Protein AF-A0A351FFQ3-F1 (afdb_monomer)

Sequence (153 aa):
MTSYYSSSMESVLECMIPSAIRDGMQAKTERTLVLTDKGKSATESELLRAPKQRALLHYMRKGKNKISLRSALKDLQLSESAAQGLVQKGFAEIGEMVVERRAYDDELDDFHGKVRSEITLTKEQKKAAGEMTTDLRSKDFGVRLLLGVTGSG

Structure (mmCIF, N/CA/C/O backbone):
data_AF-A0A351FFQ3-F1
#
_entry.id   AF-A0A351FFQ3-F1
#
loop_
_atom_site.group_PDB
_atom_site.id
_atom_site.type_symbol
_atom_site.label_atom_id
_atom_site.label_alt_id
_atom_site.label_comp_id
_atom_site.label_asym_id
_atom_site.label_entity_id
_atom_site.label_seq_id
_atom_site.pdbx_PDB_ins_code
_atom_site.Cartn_x
_atom_site.Cartn_y
_atom_site.Cartn_z
_atom_site.occupancy
_atom_site.B_iso_or_equiv
_atom_site.auth_seq_id
_atom_site.auth_comp_id
_atom_site.auth_asym_id
_atom_site.auth_atom_id
_atom_site.pdbx_PDB_model_num
ATOM 1 N N . MET A 1 1 ? 3.203 -21.981 -19.563 1.00 82.38 1 MET A N 1
ATOM 2 C CA . MET A 1 1 ? 4.038 -22.304 -18.385 1.00 82.38 1 MET A CA 1
ATOM 3 C C . MET A 1 1 ? 3.986 -23.797 -18.092 1.00 82.38 1 MET A C 1
ATOM 5 O O . MET A 1 1 ? 4.923 -24.466 -18.485 1.00 82.38 1 MET A O 1
ATOM 9 N N . THR A 1 2 ? 2.886 -24.333 -17.557 1.00 93.19 2 THR A N 1
ATOM 10 C CA . THR A 1 2 ? 2.694 -25.758 -17.199 1.00 93.19 2 THR A CA 1
ATOM 11 C C . THR A 1 2 ? 3.074 -26.740 -18.316 1.00 93.19 2 THR A C 1
ATOM 13 O O . THR A 1 2 ? 3.950 -27.573 -18.134 1.00 93.19 2 THR A O 1
ATOM 16 N N . SER A 1 3 ? 2.494 -26.586 -19.515 1.00 93.19 3 SER A N 1
ATOM 17 C CA . SER A 1 3 ? 2.792 -27.469 -20.658 1.00 93.19 3 SER A CA 1
ATOM 18 C C . SER A 1 3 ? 4.211 -27.290 -21.212 1.00 93.19 3 SER A C 1
ATOM 20 O O . SER A 1 3 ? 4.867 -28.275 -21.524 1.00 93.19 3 SER A O 1
ATOM 22 N N . TYR A 1 4 ? 4.704 -26.050 -21.302 1.00 95.12 4 TYR A N 1
ATOM 23 C CA . TYR A 1 4 ? 6.037 -25.768 -21.849 1.00 95.12 4 TYR A CA 1
ATOM 24 C C . TYR A 1 4 ? 7.159 -26.280 -20.934 1.00 95.12 4 TYR A C 1
ATOM 26 O O . TYR A 1 4 ? 8.131 -26.855 -21.409 1.00 95.12 4 TYR A O 1
ATOM 34 N N . TYR A 1 5 ? 7.009 -26.102 -19.619 1.00 94.25 5 TYR A N 1
ATOM 35 C CA . TYR A 1 5 ? 7.996 -26.512 -18.618 1.00 94.25 5 TYR A CA 1
ATOM 36 C C . TYR A 1 5 ? 7.717 -27.894 -18.008 1.00 94.25 5 TYR A C 1
ATOM 38 O O . TYR A 1 5 ? 8.440 -28.303 -17.107 1.00 94.25 5 TYR A O 1
ATOM 46 N N . SER A 1 6 ? 6.690 -28.617 -18.480 1.00 94.62 6 SER A N 1
ATOM 47 C CA . SER A 1 6 ? 6.264 -29.921 -17.935 1.00 94.62 6 SER A CA 1
ATOM 48 C C . SER A 1 6 ? 6.109 -29.934 -16.405 1.00 94.62 6 SER A C 1
ATOM 50 O O . SER A 1 6 ? 6.404 -30.928 -15.745 1.00 94.62 6 SER A O 1
ATOM 52 N N . SER A 1 7 ? 5.670 -28.815 -15.830 1.00 94.50 7 SER A N 1
ATOM 53 C CA . SER A 1 7 ? 5.417 -28.663 -14.397 1.00 94.50 7 SER A CA 1
ATOM 54 C C . SER A 1 7 ? 3.939 -28.875 -14.082 1.00 94.50 7 SER A C 1
ATOM 56 O O . SER A 1 7 ? 3.098 -28.797 -14.977 1.00 94.50 7 SER A O 1
ATOM 58 N N . SER A 1 8 ? 3.598 -29.132 -12.817 1.00 96.19 8 SER A N 1
ATOM 59 C CA . SER A 1 8 ? 2.195 -29.190 -12.399 1.00 96.19 8 SER A CA 1
ATOM 60 C C . SER A 1 8 ? 1.590 -27.785 -12.282 1.00 96.19 8 SER A C 1
ATOM 62 O O . SER A 1 8 ? 2.305 -26.782 -12.174 1.00 96.19 8 SER A O 1
ATOM 64 N N . MET A 1 9 ? 0.259 -27.690 -12.330 1.00 94.25 9 MET A N 1
ATOM 65 C CA . MET A 1 9 ? -0.432 -26.406 -12.183 1.00 94.25 9 MET A CA 1
ATOM 66 C C . MET A 1 9 ? -0.220 -25.825 -10.778 1.00 94.25 9 MET A C 1
ATOM 68 O O . MET A 1 9 ? -0.023 -24.622 -10.634 1.00 94.25 9 MET A O 1
ATOM 72 N N . GLU A 1 10 ? -0.198 -26.686 -9.762 1.00 92.69 10 GLU A N 1
ATOM 73 C CA . GLU A 1 10 ? -0.010 -26.336 -8.355 1.00 92.69 10 GLU A CA 1
ATOM 74 C C . GLU A 1 10 ? 1.327 -25.624 -8.150 1.00 92.69 10 GLU A C 1
ATOM 76 O O . GLU A 1 10 ? 1.349 -24.512 -7.630 1.00 92.69 10 GLU A O 1
ATOM 81 N N . SER A 1 11 ? 2.428 -26.193 -8.654 1.00 92.38 11 SER A N 1
ATOM 82 C CA . SER A 1 11 ? 3.752 -25.576 -8.521 1.00 92.38 11 SER A CA 1
ATOM 83 C C . SER A 1 11 ? 3.847 -24.235 -9.249 1.00 92.38 11 SER A C 1
ATOM 85 O O . SER A 1 11 ? 4.461 -23.299 -8.742 1.00 92.38 11 SER A O 1
ATOM 87 N N . VAL A 1 12 ? 3.220 -24.104 -10.426 1.00 93.62 12 VAL A N 1
ATOM 88 C CA . VAL A 1 12 ? 3.193 -22.823 -11.150 1.00 93.62 12 VAL A CA 1
ATOM 89 C C . VAL A 1 12 ? 2.448 -21.761 -10.336 1.00 93.62 12 VAL A C 1
ATOM 91 O O . VAL A 1 12 ? 2.946 -20.646 -10.195 1.00 93.62 12 VAL A O 1
ATOM 94 N N . LEU A 1 13 ? 1.289 -22.098 -9.768 1.00 91.31 13 LEU A N 1
ATOM 95 C CA . LEU A 1 13 ? 0.492 -21.161 -8.974 1.00 91.31 13 LEU A CA 1
ATOM 96 C C . LEU A 1 13 ? 1.158 -20.812 -7.637 1.00 91.31 13 LEU A C 1
ATOM 98 O O . LEU A 1 13 ? 1.171 -19.642 -7.256 1.00 91.31 13 LEU A O 1
ATOM 102 N N . GLU A 1 14 ? 1.764 -21.783 -6.953 1.00 91.31 14 GLU A N 1
ATOM 103 C CA . GLU A 1 14 ? 2.502 -21.543 -5.709 1.00 91.31 14 GLU A CA 1
ATOM 104 C C . GLU A 1 14 ? 3.679 -20.586 -5.908 1.00 91.31 14 GLU A C 1
ATOM 106 O O . GLU A 1 14 ? 3.908 -19.717 -5.067 1.00 91.31 14 GLU A O 1
ATOM 111 N N . CYS A 1 15 ? 4.396 -20.687 -7.030 1.00 89.44 15 CYS A N 1
ATOM 112 C CA . CYS A 1 15 ? 5.484 -19.764 -7.350 1.00 89.44 15 CYS A CA 1
ATOM 113 C C . CYS A 1 15 ? 4.997 -18.350 -7.705 1.00 89.44 15 CYS A C 1
ATOM 115 O O . CYS A 1 15 ? 5.741 -17.390 -7.512 1.00 89.44 15 CYS A O 1
ATOM 117 N N . MET A 1 16 ? 3.779 -18.205 -8.236 1.00 91.88 16 MET A N 1
ATOM 118 C CA . MET A 1 16 ? 3.242 -16.910 -8.678 1.00 91.88 16 MET A CA 1
ATOM 119 C C . MET A 1 16 ? 2.501 -16.143 -7.577 1.00 91.88 16 MET A C 1
ATOM 121 O O . MET A 1 16 ? 2.439 -14.915 -7.627 1.00 91.88 16 MET A O 1
ATOM 125 N N . ILE A 1 17 ? 1.921 -16.838 -6.597 1.00 87.38 17 ILE A N 1
ATOM 126 C CA . ILE A 1 17 ? 1.095 -16.226 -5.549 1.00 87.38 17 ILE A CA 1
ATOM 127 C C . ILE A 1 17 ? 1.923 -16.110 -4.262 1.00 87.38 17 ILE A C 1
ATOM 129 O O . ILE A 1 17 ? 2.363 -17.142 -3.764 1.00 87.38 17 ILE A O 1
ATOM 133 N N . PRO A 1 18 ? 2.116 -14.913 -3.672 1.00 87.44 18 PRO A N 1
ATOM 134 C CA . PRO A 1 18 ? 2.833 -14.748 -2.404 1.00 87.44 18 PRO A CA 1
ATOM 135 C C . PRO A 1 18 ? 2.286 -15.637 -1.281 1.00 87.44 18 PRO A C 1
ATOM 137 O O . PRO A 1 18 ? 1.069 -15.773 -1.142 1.00 87.44 18 PRO A O 1
ATOM 140 N N . SER A 1 19 ? 3.169 -16.178 -0.433 1.00 86.75 19 SER A N 1
ATOM 141 C CA . SER A 1 19 ? 2.803 -17.122 0.640 1.00 86.75 19 SER A CA 1
ATOM 142 C C . SER A 1 19 ? 1.686 -16.607 1.539 1.00 86.75 19 SER A C 1
ATOM 144 O O . SER A 1 19 ? 0.709 -17.311 1.746 1.00 86.75 19 SER A O 1
ATOM 146 N N . ALA A 1 20 ? 1.753 -15.343 1.959 1.00 82.94 20 ALA A N 1
ATOM 147 C CA . ALA A 1 20 ? 0.729 -14.752 2.813 1.00 82.94 20 ALA A CA 1
ATOM 148 C C . ALA A 1 20 ? -0.681 -14.813 2.191 1.00 82.94 20 ALA A C 1
ATOM 150 O O . ALA A 1 20 ? -1.657 -15.043 2.897 1.00 82.94 20 ALA A O 1
ATOM 151 N N . ILE A 1 21 ? -0.810 -14.647 0.870 1.00 84.38 21 ILE A N 1
ATOM 152 C CA . ILE A 1 21 ? -2.107 -14.769 0.187 1.00 84.38 21 ILE A CA 1
ATOM 153 C C . ILE A 1 21 ? -2.541 -16.239 0.124 1.00 84.38 21 ILE A C 1
ATOM 155 O O . ILE A 1 21 ? -3.717 -16.529 0.337 1.00 84.38 21 ILE A O 1
ATOM 159 N N . ARG A 1 22 ? -1.601 -17.167 -0.112 1.00 85.62 22 ARG A N 1
ATOM 160 C CA . ARG A 1 22 ? -1.879 -18.616 -0.114 1.00 85.62 22 ARG A CA 1
ATOM 161 C C . ARG A 1 22 ? -2.357 -19.115 1.249 1.00 85.62 22 ARG A C 1
ATOM 163 O O . ARG A 1 22 ? -3.271 -19.927 1.303 1.00 85.62 22 ARG A O 1
ATOM 170 N N . ASP A 1 23 ? -1.814 -18.556 2.325 1.00 87.19 23 ASP A N 1
ATOM 171 C CA . ASP A 1 23 ? -2.180 -18.878 3.709 1.00 87.19 23 ASP A CA 1
ATOM 172 C C . ASP A 1 23 ? -3.525 -18.249 4.135 1.00 87.19 23 ASP A C 1
ATOM 174 O O . ASP A 1 23 ? -3.918 -18.320 5.300 1.00 87.19 23 ASP A O 1
ATOM 178 N N . GLY A 1 24 ? -4.250 -17.611 3.208 1.00 82.38 24 GLY A N 1
ATOM 179 C CA . GLY A 1 24 ? -5.569 -17.037 3.465 1.00 82.38 24 GLY A CA 1
ATOM 180 C C . GLY A 1 24 ? -5.533 -15.704 4.211 1.00 82.38 24 GLY A C 1
ATOM 181 O O . GLY A 1 24 ? -6.511 -15.353 4.882 1.00 82.38 24 GLY A O 1
ATOM 182 N N . MET A 1 25 ? -4.430 -14.946 4.111 1.00 81.81 25 MET A N 1
ATOM 183 C CA . MET A 1 25 ? -4.318 -13.631 4.742 1.00 81.81 25 MET A CA 1
ATOM 184 C C . MET A 1 25 ? -5.459 -12.720 4.287 1.00 81.81 25 MET A C 1
ATOM 186 O O . MET A 1 25 ? -5.557 -12.320 3.127 1.00 81.81 25 MET A O 1
ATOM 190 N N . GLN A 1 26 ? -6.294 -12.339 5.246 1.00 78.56 26 GLN A N 1
ATOM 191 C CA . GLN A 1 26 ? -7.415 -11.442 5.014 1.00 78.56 26 GLN A CA 1
ATOM 192 C C . GLN A 1 26 ? -6.942 -10.008 4.760 1.00 78.56 26 GLN A C 1
ATOM 194 O O . GLN A 1 26 ? -5.786 -9.622 5.014 1.00 78.56 26 GLN A O 1
ATOM 199 N N . ALA A 1 27 ? -7.858 -9.188 4.248 1.00 77.00 27 ALA A N 1
ATOM 200 C CA . ALA A 1 27 ? -7.649 -7.751 4.178 1.00 77.00 27 ALA A CA 1
ATOM 201 C C . ALA A 1 27 ? -7.250 -7.221 5.566 1.00 77.00 27 ALA A C 1
ATOM 203 O O . ALA A 1 27 ? -7.757 -7.680 6.590 1.00 77.00 27 ALA A O 1
ATOM 204 N N . LYS A 1 28 ? -6.302 -6.282 5.612 1.00 79.50 28 LYS A N 1
ATOM 205 C CA . LYS A 1 28 ? -5.899 -5.677 6.882 1.00 79.50 28 LYS A CA 1
ATOM 206 C C . LYS A 1 28 ? -7.096 -4.894 7.412 1.00 79.50 28 LYS A C 1
ATOM 208 O O . LYS A 1 28 ? -7.548 -3.962 6.756 1.00 79.50 28 LYS A O 1
ATOM 213 N N . THR A 1 29 ? -7.610 -5.269 8.573 1.00 83.62 29 THR A N 1
ATOM 214 C CA . THR A 1 29 ? -8.662 -4.516 9.254 1.00 83.62 29 THR A CA 1
ATOM 215 C C . THR A 1 29 ? -8.069 -3.713 10.400 1.00 83.62 29 THR A C 1
ATOM 217 O O . THR A 1 29 ? -7.054 -4.079 10.998 1.00 83.62 29 THR A O 1
ATOM 220 N N . GLU A 1 30 ? -8.687 -2.577 10.694 1.00 86.25 30 GLU A N 1
ATOM 221 C CA . GLU A 1 30 ? -8.373 -1.777 11.869 1.00 86.25 30 GLU A CA 1
ATOM 222 C C . GLU A 1 30 ? -9.650 -1.490 12.659 1.00 86.25 30 GLU A C 1
ATOM 224 O O . GLU A 1 30 ? -10.716 -1.226 12.089 1.00 86.25 30 GLU A O 1
ATOM 229 N N . ARG A 1 31 ? -9.536 -1.542 13.992 1.00 90.62 31 ARG A N 1
ATOM 230 C CA . ARG A 1 31 ? -10.628 -1.184 14.899 1.00 90.62 31 ARG A CA 1
ATOM 231 C C . ARG A 1 31 ? -10.868 0.318 14.833 1.00 90.62 31 ARG A C 1
ATOM 233 O O . ARG A 1 31 ? -9.963 1.131 15.024 1.00 90.62 31 ARG A O 1
ATOM 240 N N . THR A 1 32 ? -12.119 0.679 14.607 1.00 90.81 32 THR A N 1
ATOM 241 C CA . THR A 1 32 ? -12.585 2.060 14.525 1.00 90.81 32 THR A CA 1
ATOM 242 C C . THR A 1 32 ? -13.585 2.343 15.627 1.00 90.81 32 THR A C 1
ATOM 244 O O . THR A 1 32 ? -14.280 1.447 16.102 1.00 90.81 32 THR A O 1
ATOM 247 N N . LEU A 1 33 ? -13.647 3.603 16.034 1.00 90.19 33 LEU A N 1
ATOM 248 C CA . LEU A 1 33 ? -14.661 4.104 16.943 1.00 90.19 33 LEU A CA 1
ATOM 249 C C . LEU A 1 33 ? -15.641 4.948 16.124 1.00 90.19 33 LEU A C 1
ATOM 251 O O . LEU A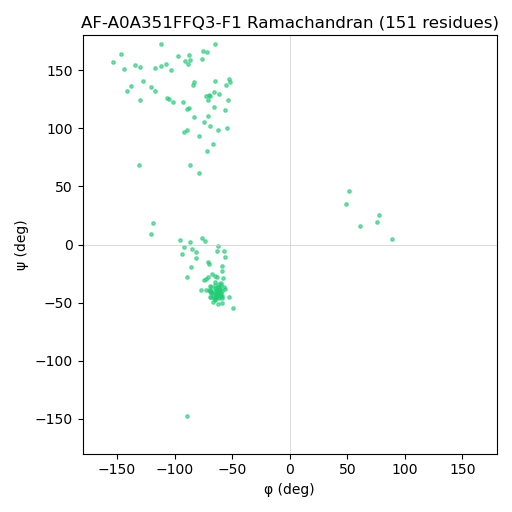 1 33 ? -15.220 5.851 15.394 1.00 90.19 33 LEU A O 1
ATOM 255 N N . VAL A 1 34 ? -16.931 4.635 16.221 1.00 90.75 34 VAL A N 1
ATOM 256 C CA . VAL A 1 34 ? -18.017 5.310 15.497 1.00 90.75 34 VAL A CA 1
ATOM 257 C C . VAL A 1 34 ? -18.942 5.979 16.508 1.00 90.75 34 VAL A C 1
ATOM 259 O O . VAL A 1 34 ? -19.317 5.361 17.500 1.00 90.75 34 VAL A O 1
ATOM 262 N N . LEU A 1 35 ? -19.293 7.249 16.293 1.00 90.38 35 LEU A N 1
ATOM 263 C CA . LEU A 1 35 ? -20.259 7.948 17.144 1.00 90.38 35 LEU A CA 1
ATOM 264 C C . LEU A 1 35 ? -21.679 7.448 16.879 1.00 90.38 35 LEU A C 1
ATOM 266 O O . LEU A 1 35 ? -22.167 7.519 15.749 1.00 90.38 35 LEU A O 1
ATOM 270 N N . THR A 1 36 ? -22.369 7.055 17.947 1.00 89.50 36 THR A N 1
ATOM 271 C CA . THR A 1 36 ? -23.813 6.801 17.916 1.00 89.50 36 THR A CA 1
ATOM 272 C C . THR A 1 36 ? -24.577 8.126 17.879 1.00 89.50 36 THR A C 1
ATOM 274 O O . THR A 1 36 ? -24.024 9.188 18.182 1.00 89.50 36 THR A O 1
ATOM 277 N N . ASP A 1 37 ? -25.873 8.100 17.567 1.00 85.38 37 ASP A N 1
ATOM 278 C CA . ASP A 1 37 ? -26.689 9.323 17.575 1.00 85.38 37 ASP A CA 1
ATOM 279 C C . ASP A 1 37 ? -26.752 9.970 18.964 1.00 85.38 37 ASP A C 1
ATOM 281 O O . ASP A 1 37 ? -26.614 11.188 19.087 1.00 85.38 37 ASP A O 1
ATOM 285 N N . LYS A 1 38 ? -26.794 9.149 20.022 1.00 85.06 38 LYS A N 1
ATOM 286 C CA . LYS A 1 38 ? -26.647 9.608 21.409 1.00 85.06 38 LYS A CA 1
ATOM 287 C C . LYS A 1 38 ? -25.297 10.295 21.631 1.00 85.06 38 LYS A C 1
ATOM 289 O O . LYS A 1 38 ? -25.227 11.338 22.270 1.00 85.06 38 LYS A O 1
ATOM 294 N N . GLY A 1 39 ? -24.217 9.747 21.078 1.00 83.38 39 GLY A N 1
ATOM 295 C CA . GLY A 1 39 ? -22.885 10.348 21.120 1.00 83.38 39 GLY A CA 1
ATOM 296 C C . GLY A 1 39 ? -22.759 11.666 20.364 1.00 83.38 39 GLY A C 1
ATOM 297 O O . GLY A 1 39 ? -21.934 12.498 20.740 1.00 83.38 39 GLY A O 1
ATOM 298 N N . LYS A 1 40 ? -23.578 11.905 19.336 1.00 83.81 40 LYS A N 1
ATOM 299 C CA . LYS A 1 40 ? -23.622 13.187 18.611 1.00 83.81 40 LYS A CA 1
ATOM 300 C C . LYS A 1 40 ? -24.369 14.261 19.401 1.00 83.81 40 LYS A C 1
ATOM 302 O O . LYS A 1 40 ? -23.915 15.399 19.432 1.00 83.81 40 LYS A O 1
ATOM 307 N N . SER A 1 41 ? -25.461 13.894 20.073 1.00 81.38 41 SER A N 1
ATOM 308 C CA . SER A 1 41 ? -26.312 14.824 20.828 1.00 81.38 41 SER A CA 1
ATOM 309 C C . SER A 1 41 ? -25.963 14.958 22.315 1.00 81.38 41 SER A C 1
ATOM 311 O O . SER A 1 41 ? -26.527 15.817 22.983 1.00 81.38 41 SER A O 1
ATOM 313 N N . ALA A 1 42 ? -25.061 14.130 22.854 1.00 79.25 42 ALA A N 1
ATOM 314 C CA . ALA A 1 42 ? -24.690 14.160 24.272 1.00 79.25 42 ALA A CA 1
ATOM 315 C C . ALA A 1 42 ? -24.200 15.544 24.734 1.00 79.25 42 ALA A C 1
ATOM 317 O O . ALA A 1 42 ? -23.391 16.205 24.070 1.00 79.25 42 ALA A O 1
ATOM 318 N N . THR A 1 43 ? -24.645 15.970 25.907 1.00 76.31 43 THR A N 1
ATOM 319 C CA . THR A 1 43 ? -24.190 17.223 26.512 1.00 76.31 43 THR A CA 1
ATOM 320 C C . THR A 1 43 ? -22.868 16.977 27.235 1.00 76.31 43 THR A C 1
ATOM 322 O O . THR A 1 43 ? -22.697 15.959 27.904 1.00 76.31 43 THR A O 1
ATOM 325 N N . GLU A 1 44 ? -21.913 17.911 27.153 1.00 70.25 44 GLU A N 1
ATOM 326 C CA . GLU A 1 44 ? -20.598 17.756 27.805 1.00 70.25 44 GLU A CA 1
ATOM 327 C C . GLU A 1 44 ? -20.682 17.561 29.334 1.00 70.25 44 GLU A C 1
ATOM 329 O O . GLU A 1 44 ? -19.743 17.047 29.950 1.00 70.25 44 GLU A O 1
ATOM 334 N N . SER A 1 45 ? -21.819 17.913 29.945 1.00 73.56 45 SER A N 1
ATOM 335 C CA . SER A 1 45 ? -22.131 17.685 31.358 1.00 73.56 45 SER A CA 1
ATOM 336 C C . SER A 1 45 ? -22.208 16.200 31.741 1.00 73.56 45 SER A C 1
ATOM 338 O O . SER A 1 45 ? -21.861 15.851 32.868 1.00 73.56 45 SER A O 1
ATOM 340 N N . GLU A 1 46 ? -22.564 15.302 30.817 1.00 76.44 46 GLU A N 1
ATOM 341 C CA . GLU A 1 46 ? -22.660 13.853 31.075 1.00 76.44 46 GLU A CA 1
ATOM 342 C C . GLU A 1 46 ? -21.282 13.193 31.290 1.00 76.44 46 GLU A C 1
ATOM 344 O O . GLU A 1 46 ? -21.168 12.091 31.835 1.00 76.44 46 GLU A O 1
ATOM 349 N N . LEU A 1 47 ? -20.207 13.883 30.892 1.00 83.00 47 LEU A N 1
ATOM 350 C CA . LEU A 1 47 ? -18.819 13.429 31.009 1.00 83.00 47 LEU A CA 1
ATOM 351 C C . LEU A 1 47 ? -17.967 14.345 31.898 1.00 83.00 47 LEU A C 1
ATOM 353 O O . LEU A 1 47 ? -16.739 14.256 31.869 1.00 83.00 47 LEU A O 1
ATOM 357 N N . LEU A 1 48 ? -18.591 15.177 32.741 1.00 80.31 48 LEU A N 1
ATOM 358 C CA . LEU A 1 48 ? -17.888 16.140 33.599 1.00 80.31 48 LEU A CA 1
ATOM 359 C C . LEU A 1 48 ? -16.842 15.472 34.513 1.00 80.31 48 LEU A C 1
ATOM 361 O O . LEU A 1 48 ? -15.749 15.995 34.706 1.00 80.31 48 LEU A O 1
ATOM 365 N N . ARG A 1 49 ? -17.157 14.275 35.032 1.00 85.12 49 ARG A N 1
ATOM 366 C CA . ARG A 1 49 ? -16.269 13.468 35.894 1.00 85.12 49 ARG A CA 1
ATOM 367 C C . ARG A 1 49 ? -15.314 12.549 35.118 1.00 85.12 49 ARG A C 1
ATOM 369 O O . ARG A 1 49 ? -14.570 11.789 35.726 1.00 85.12 49 ARG A O 1
ATOM 376 N N . ALA A 1 50 ? -15.339 12.587 33.786 1.00 86.19 50 ALA A N 1
ATOM 377 C CA . ALA A 1 50 ? -14.556 11.715 32.915 1.00 86.19 50 ALA A CA 1
ATOM 378 C C . ALA A 1 50 ? -13.817 12.532 31.834 1.00 86.19 50 ALA A C 1
ATOM 380 O O . ALA A 1 50 ? -14.122 12.414 30.644 1.00 86.19 50 ALA A O 1
ATOM 381 N N . PRO A 1 51 ? -12.813 13.347 32.216 1.00 87.06 51 PRO A N 1
ATOM 382 C CA . PRO A 1 51 ? -12.172 14.313 31.319 1.00 87.06 51 PRO A CA 1
ATOM 383 C C . PRO A 1 51 ? -11.515 13.663 30.093 1.00 87.06 51 PRO A C 1
ATOM 385 O O . PRO A 1 51 ? -11.585 14.216 29.000 1.00 87.06 51 PRO A O 1
ATOM 388 N N . LYS A 1 52 ? -10.949 12.457 30.246 1.00 89.81 52 LYS A N 1
ATOM 389 C CA . LYS A 1 52 ? -10.355 11.676 29.146 1.00 89.81 52 LYS A CA 1
ATOM 390 C C . LYS A 1 52 ? -11.402 11.188 28.133 1.00 89.81 52 LYS A C 1
ATOM 392 O O . LYS A 1 52 ? -11.175 11.259 26.932 1.00 89.81 52 LYS A O 1
ATOM 397 N N . GLN A 1 53 ? -12.566 10.742 28.613 1.00 90.50 53 GLN A N 1
ATOM 398 C CA . GLN A 1 53 ? -13.689 10.339 27.754 1.00 90.50 53 GLN A CA 1
ATOM 399 C C . GLN A 1 53 ? -14.275 11.555 27.030 1.00 90.50 53 GLN A C 1
ATOM 401 O O . GLN A 1 53 ? -14.573 11.481 25.842 1.00 90.50 53 GLN A O 1
ATOM 406 N N . ARG A 1 54 ? -14.378 12.695 27.727 1.00 89.94 54 ARG A N 1
ATOM 407 C CA . ARG A 1 54 ? -14.827 13.964 27.146 1.00 89.94 54 ARG A CA 1
ATOM 408 C C . ARG A 1 54 ? -13.898 14.442 26.031 1.00 89.94 54 ARG A C 1
ATOM 410 O O . ARG A 1 54 ? -14.385 14.810 24.970 1.00 89.94 54 ARG A O 1
ATOM 417 N N . ALA A 1 55 ? -12.583 14.403 26.250 1.00 89.44 55 ALA A N 1
ATOM 418 C CA . ALA A 1 55 ? -11.597 14.787 25.241 1.00 89.44 55 ALA A CA 1
ATOM 419 C C . ALA A 1 55 ? -11.707 13.919 23.977 1.00 89.44 55 ALA A C 1
ATOM 421 O O . ALA A 1 55 ? -11.740 14.452 22.871 1.00 89.44 55 ALA A O 1
ATOM 422 N N . LEU A 1 56 ? -11.846 12.599 24.142 1.00 89.62 56 LEU A N 1
ATOM 423 C CA . LEU A 1 56 ? -12.036 11.674 23.024 1.00 89.62 56 LEU A CA 1
ATOM 424 C C . LEU A 1 56 ? -13.357 11.930 22.277 1.00 89.62 56 LEU A C 1
ATOM 426 O O . LEU A 1 56 ? -13.352 12.006 21.052 1.00 89.62 56 LEU A O 1
ATOM 430 N N . LEU A 1 57 ? -14.469 12.138 22.993 1.00 89.06 57 LEU A N 1
ATOM 431 C CA . LEU A 1 57 ? -15.764 12.461 22.380 1.00 89.06 57 LEU A CA 1
ATOM 432 C C . LEU A 1 57 ? -15.709 13.787 21.603 1.00 89.06 57 LEU A C 1
ATOM 434 O O . LEU A 1 57 ? -16.217 13.878 20.487 1.00 89.06 57 LEU A O 1
ATOM 438 N N . HIS A 1 58 ? -15.063 14.807 22.170 1.00 89.25 58 HIS A N 1
ATOM 439 C CA . HIS A 1 58 ? -14.881 16.101 21.517 1.00 89.25 58 HIS A CA 1
ATOM 440 C C . HIS A 1 58 ? -14.019 15.980 20.252 1.00 89.25 58 HIS A C 1
ATOM 442 O O . HIS A 1 58 ? -14.380 16.515 19.205 1.00 89.25 58 HIS A O 1
ATOM 448 N N . TYR A 1 59 ? -12.921 15.220 20.315 1.00 88.69 59 TYR A N 1
ATOM 449 C CA . TYR A 1 59 ? -12.067 14.937 19.160 1.00 88.69 59 TYR A CA 1
ATOM 450 C C . TYR A 1 59 ? -12.847 14.237 18.035 1.00 88.69 59 TYR A C 1
ATOM 452 O O . TYR A 1 59 ? -12.769 14.657 16.881 1.00 88.69 59 TYR A O 1
ATOM 460 N N . MET A 1 60 ? -13.673 13.238 18.368 1.00 88.25 60 MET A N 1
ATOM 461 C CA . MET A 1 60 ? -14.535 12.553 17.396 1.00 88.25 60 MET A CA 1
ATOM 462 C C . MET A 1 60 ? -15.560 13.486 16.740 1.00 88.25 60 MET A C 1
ATOM 464 O O . MET A 1 60 ? -15.780 13.391 15.537 1.00 88.25 60 MET A O 1
ATOM 468 N N . ARG A 1 61 ? -16.175 14.390 17.515 1.00 87.75 61 ARG A N 1
ATOM 469 C CA . ARG A 1 61 ? -17.168 15.356 17.010 1.00 87.75 61 ARG A CA 1
ATOM 470 C C . ARG A 1 61 ? -16.562 16.425 16.109 1.00 87.75 61 ARG A C 1
ATOM 472 O O . ARG A 1 61 ? -17.215 16.868 15.172 1.00 87.75 61 ARG A O 1
ATOM 479 N N . LYS A 1 62 ? -15.340 16.866 16.417 1.00 85.88 62 LYS A N 1
ATOM 480 C CA . LYS A 1 62 ? -14.609 17.850 15.608 1.00 85.88 62 LYS A CA 1
ATOM 481 C C . LYS A 1 62 ? -14.059 17.230 14.320 1.00 85.88 62 LYS A C 1
ATOM 483 O O . LYS A 1 62 ? -13.888 17.930 13.325 1.00 85.88 62 LYS A O 1
ATOM 488 N N . GLY A 1 63 ? -13.741 15.938 14.363 1.00 79.06 63 GLY A N 1
ATOM 489 C CA . GLY A 1 63 ? -13.249 15.166 13.232 1.00 79.06 63 GLY A CA 1
ATOM 490 C C . GLY A 1 63 ? -14.364 14.520 12.407 1.00 79.06 63 GLY A C 1
ATOM 491 O O . GLY A 1 63 ? -15.467 15.039 12.257 1.00 79.06 63 GLY A O 1
ATOM 492 N N . LYS A 1 64 ? -14.053 13.352 11.843 1.00 70.50 64 LYS A N 1
ATOM 493 C CA . LYS A 1 64 ? -15.035 12.497 11.171 1.00 70.50 64 LYS A CA 1
ATOM 494 C C . LYS A 1 64 ? -15.724 11.647 12.242 1.00 70.50 64 LYS A C 1
ATOM 496 O O . LYS A 1 64 ? -15.044 11.069 13.078 1.00 70.50 64 LYS A O 1
ATOM 501 N N . ASN A 1 65 ? -17.048 11.481 12.173 1.00 81.81 65 ASN A N 1
ATOM 502 C CA . ASN A 1 65 ? -17.842 10.657 13.111 1.00 81.81 65 ASN A CA 1
ATOM 503 C C . ASN A 1 65 ? -17.399 9.175 13.212 1.00 81.81 65 ASN A C 1
ATOM 505 O O . ASN A 1 65 ? -17.943 8.425 14.020 1.00 81.81 65 ASN A O 1
ATOM 509 N N . LYS A 1 66 ? -16.435 8.756 12.384 1.00 85.69 66 LYS A N 1
ATOM 510 C CA . LYS A 1 66 ? -15.729 7.476 12.402 1.00 85.69 66 LYS A CA 1
ATOM 511 C C . LYS A 1 66 ? -14.225 7.752 12.342 1.00 85.69 66 LYS A C 1
ATOM 513 O O . LYS A 1 66 ? -13.765 8.396 11.397 1.00 85.69 66 LYS A O 1
ATOM 518 N N . ILE A 1 67 ? -13.472 7.240 13.314 1.00 88.44 67 ILE A N 1
ATOM 519 C CA . ILE A 1 67 ? -12.007 7.384 13.386 1.00 88.44 67 ILE A CA 1
ATOM 520 C C . ILE A 1 67 ? -11.327 6.056 13.729 1.00 88.44 67 ILE A C 1
ATOM 522 O O . ILE A 1 67 ? -11.937 5.194 14.363 1.00 88.44 67 ILE A O 1
ATOM 526 N N . SER A 1 68 ? -10.056 5.891 13.338 1.00 89.00 68 SER A N 1
ATOM 527 C CA . SER A 1 68 ? -9.223 4.790 13.848 1.00 89.00 68 SER A CA 1
ATOM 528 C C . SER A 1 68 ? -9.078 4.927 15.362 1.00 89.00 68 SER A C 1
ATOM 530 O O . SER A 1 68 ? -8.708 5.991 15.865 1.00 89.00 68 SER A O 1
ATOM 532 N N . LEU A 1 69 ? -9.351 3.837 16.085 1.00 89.50 69 LEU A N 1
ATOM 533 C CA . LEU A 1 69 ? -9.175 3.790 17.533 1.00 89.50 69 LEU A CA 1
ATOM 534 C C . LEU A 1 69 ? -7.702 4.002 17.896 1.00 89.50 69 LEU A C 1
ATOM 536 O O . LEU A 1 69 ? -7.390 4.757 18.812 1.00 89.50 69 LEU A O 1
ATOM 540 N N . ARG A 1 70 ? -6.789 3.369 17.153 1.00 88.62 70 ARG A N 1
ATOM 541 C CA . ARG A 1 70 ? -5.352 3.439 17.423 1.00 88.62 70 ARG A CA 1
ATOM 542 C C . ARG A 1 70 ? -4.815 4.854 17.224 1.00 88.62 70 ARG A C 1
ATOM 544 O O . ARG A 1 70 ? -4.108 5.347 18.101 1.00 88.62 70 ARG A O 1
ATOM 551 N N . SER A 1 71 ? -5.167 5.508 16.117 1.00 87.06 71 SER A N 1
ATOM 552 C CA . SER A 1 71 ? -4.720 6.878 15.832 1.00 87.06 71 SER A CA 1
ATOM 553 C C . SER A 1 71 ? -5.268 7.869 16.857 1.00 87.06 71 SER A C 1
ATOM 555 O O . SER A 1 71 ? -4.508 8.651 17.414 1.00 87.06 71 SER A O 1
ATOM 557 N N . ALA A 1 72 ? -6.555 7.764 17.205 1.00 88.00 72 ALA A N 1
ATOM 558 C CA . ALA A 1 72 ? -7.184 8.641 18.191 1.00 88.00 72 ALA A CA 1
ATOM 559 C C . ALA A 1 72 ? -6.542 8.537 19.584 1.00 88.00 72 ALA A C 1
ATOM 561 O O . ALA A 1 72 ? -6.319 9.544 20.255 1.00 88.00 72 ALA A O 1
ATOM 562 N N . LEU A 1 73 ? -6.238 7.310 20.022 1.00 90.56 73 LEU A N 1
ATOM 563 C CA . LEU A 1 73 ? -5.570 7.069 21.301 1.00 90.56 73 LEU A CA 1
ATOM 564 C C . LEU A 1 73 ? -4.120 7.569 21.290 1.00 90.56 73 LEU A C 1
ATOM 566 O O . LEU A 1 73 ? -3.671 8.109 22.299 1.00 90.56 73 LEU A O 1
ATOM 570 N N . LYS A 1 74 ? -3.409 7.435 20.161 1.00 89.94 74 LYS A N 1
ATOM 571 C CA . LYS A 1 74 ? -2.039 7.943 19.995 1.00 89.94 74 LYS A CA 1
ATOM 572 C C . LYS A 1 74 ? -2.001 9.474 20.034 1.00 89.94 74 LYS A C 1
ATOM 574 O O . LYS A 1 74 ? -1.225 10.026 20.809 1.00 89.94 74 LYS A O 1
ATOM 579 N N . ASP A 1 75 ? -2.862 10.139 19.267 1.00 87.88 75 ASP A N 1
ATOM 580 C CA . ASP A 1 75 ? -2.912 11.605 19.167 1.00 87.88 75 ASP A CA 1
ATOM 581 C C . ASP A 1 75 ? -3.255 12.266 20.507 1.00 87.88 75 ASP A C 1
ATOM 583 O O . ASP A 1 75 ? -2.674 13.285 20.876 1.00 87.88 75 ASP A O 1
ATOM 587 N N . LEU A 1 76 ? -4.191 11.676 21.258 1.00 89.06 76 LEU A N 1
ATOM 588 C CA . LEU A 1 76 ? -4.641 12.198 22.551 1.00 89.06 76 LEU A CA 1
ATOM 589 C C . LEU A 1 76 ? -3.856 11.636 23.748 1.00 89.06 76 LEU A C 1
ATOM 591 O O . LEU A 1 76 ? -4.144 12.012 24.884 1.00 89.06 76 LEU A O 1
ATOM 595 N N . GLN A 1 77 ? -2.903 10.727 23.514 1.00 89.88 77 GLN A N 1
ATOM 596 C CA . GLN A 1 77 ? -2.148 10.008 24.549 1.00 89.88 77 GLN A CA 1
ATOM 597 C C . GLN A 1 77 ? -3.059 9.345 25.603 1.00 89.88 77 GLN A C 1
ATOM 599 O O . GLN A 1 77 ? -2.856 9.451 26.816 1.00 89.88 77 GLN A O 1
ATOM 604 N N . LEU A 1 78 ? -4.112 8.669 25.138 1.00 91.31 78 LEU A N 1
ATOM 605 C CA . LEU A 1 78 ? -5.110 8.010 25.980 1.00 91.31 78 LEU A CA 1
ATOM 606 C C . LEU A 1 78 ? -4.968 6.486 25.940 1.00 91.31 78 LEU A C 1
ATOM 608 O O . LEU A 1 78 ? -4.508 5.900 24.966 1.00 91.31 78 LEU A O 1
ATOM 612 N N . SER A 1 79 ? -5.431 5.830 27.002 1.00 91.06 79 SER A N 1
ATOM 613 C CA . SER A 1 79 ? -5.587 4.376 27.060 1.00 91.06 79 SER A CA 1
ATOM 614 C C . SER A 1 79 ? -6.938 3.930 26.498 1.00 91.06 79 SER A C 1
ATOM 616 O O . SER A 1 79 ? -7.916 4.682 26.516 1.00 91.06 79 SER A O 1
ATOM 618 N N . GLU A 1 80 ? -7.033 2.660 26.100 1.00 90.00 80 GLU A N 1
ATOM 619 C CA . GLU A 1 80 ? -8.259 2.067 25.542 1.00 90.00 80 GLU A CA 1
ATOM 620 C C . GLU A 1 80 ? -9.472 2.135 26.495 1.00 90.00 80 GLU A C 1
ATOM 622 O O . GLU A 1 80 ? -10.617 2.193 26.048 1.00 90.00 80 GLU A O 1
ATOM 627 N N . SER A 1 81 ? -9.242 2.251 27.808 1.00 90.31 81 SER A N 1
ATOM 628 C CA . SER A 1 81 ? -10.295 2.454 28.816 1.00 90.31 81 SER A CA 1
ATOM 629 C C . SER A 1 81 ? -11.152 3.707 28.585 1.00 90.31 81 SER A C 1
ATOM 631 O O . SER A 1 81 ? -12.334 3.720 28.938 1.00 90.31 81 SER A O 1
ATOM 633 N N . ALA A 1 82 ? -10.603 4.758 27.963 1.00 89.44 82 ALA A N 1
ATOM 634 C CA . ALA A 1 82 ? -11.383 5.939 27.599 1.00 89.44 82 ALA A CA 1
ATOM 635 C C . ALA A 1 82 ? -12.405 5.611 26.497 1.00 89.44 82 ALA A C 1
ATOM 637 O O . ALA A 1 82 ? -13.560 6.022 26.590 1.00 89.44 82 ALA A O 1
ATOM 638 N N . ALA A 1 83 ? -12.006 4.821 25.498 1.00 89.62 83 ALA A N 1
ATOM 639 C CA . ALA A 1 83 ? -12.891 4.378 24.427 1.00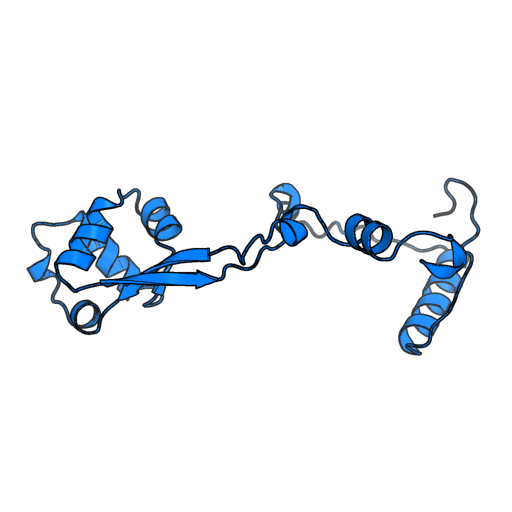 89.62 83 ALA A CA 1
ATOM 640 C C . ALA A 1 83 ? -13.947 3.388 24.939 1.00 89.62 83 ALA A C 1
ATOM 642 O O . ALA A 1 83 ? -15.133 3.567 24.671 1.00 89.62 83 ALA A O 1
ATOM 643 N N . GLN A 1 84 ? -13.551 2.405 25.755 1.00 91.38 84 GLN A N 1
ATOM 644 C CA . GLN A 1 84 ? -14.487 1.453 26.368 1.00 91.38 84 GLN A CA 1
ATOM 645 C C . GLN A 1 84 ? -15.548 2.154 27.222 1.00 91.38 84 GLN A C 1
ATOM 647 O O . GLN A 1 84 ? -16.723 1.804 27.153 1.00 91.38 84 GLN A O 1
ATOM 652 N N . GLY A 1 85 ? -15.165 3.187 27.977 1.00 90.12 85 GLY A N 1
ATOM 653 C CA . GLY A 1 85 ? -16.113 3.972 28.766 1.00 90.12 85 GLY A CA 1
ATOM 654 C C . GLY A 1 85 ? -17.137 4.741 27.921 1.00 90.12 85 GLY A C 1
ATOM 655 O O . GLY A 1 85 ? -18.278 4.895 28.354 1.00 90.12 85 GLY A O 1
ATOM 656 N N . LEU A 1 86 ? -16.770 5.194 26.715 1.00 89.56 86 LEU A N 1
ATOM 657 C CA . LEU A 1 86 ? -17.728 5.785 25.769 1.00 89.56 86 LEU A CA 1
ATOM 658 C C . LEU A 1 86 ? -18.679 4.731 25.193 1.00 89.56 86 LEU A C 1
ATOM 660 O O . LEU A 1 86 ? -19.876 4.999 25.075 1.00 89.56 86 LEU A O 1
ATOM 664 N N . VAL A 1 87 ? -18.165 3.535 24.898 1.00 91.75 87 VAL A N 1
ATOM 665 C CA . VAL A 1 87 ? -18.967 2.413 24.392 1.00 91.75 87 VAL A CA 1
ATOM 666 C C . VAL A 1 87 ? -19.976 1.934 25.432 1.00 91.75 87 VAL A C 1
ATOM 668 O O . VAL A 1 87 ? -21.163 1.846 25.140 1.00 91.75 87 VAL A O 1
ATOM 671 N N . GLN A 1 88 ? -19.547 1.731 26.680 1.00 90.31 88 GLN A N 1
ATOM 672 C CA . GLN A 1 88 ? -20.427 1.313 27.780 1.00 90.31 88 GLN A CA 1
ATOM 673 C C . GLN A 1 88 ? -21.559 2.313 28.055 1.00 90.31 88 GLN A C 1
ATOM 675 O O . GLN A 1 88 ? -22.661 1.920 28.424 1.00 90.31 88 GLN A O 1
ATOM 680 N N . LYS A 1 89 ? -21.309 3.613 27.859 1.00 87.44 89 LYS A N 1
ATOM 681 C CA . LYS A 1 89 ? -22.324 4.670 28.015 1.00 87.44 89 LYS A CA 1
ATOM 682 C C . LYS A 1 89 ? -23.230 4.832 26.784 1.00 87.44 89 LYS A C 1
ATOM 684 O O . LYS A 1 89 ? -24.199 5.602 26.827 1.00 87.44 89 LYS A O 1
ATOM 689 N N . GLY A 1 90 ? -22.926 4.112 25.703 1.00 87.25 90 GLY A N 1
ATOM 690 C CA . GLY A 1 90 ? -23.652 4.137 24.437 1.00 87.25 90 GLY A CA 1
ATOM 691 C C . GLY A 1 90 ? -23.384 5.381 23.591 1.00 87.25 90 GLY A C 1
ATOM 692 O O . GLY A 1 90 ? -24.202 5.703 22.735 1.00 87.25 90 GLY A O 1
ATOM 693 N N . PHE A 1 91 ? -22.288 6.108 23.836 1.00 88.69 91 PHE A N 1
ATOM 694 C CA . PHE A 1 91 ? -21.904 7.286 23.043 1.00 88.69 91 PHE A CA 1
ATOM 695 C C . PHE A 1 91 ? -21.093 6.929 21.794 1.00 88.69 91 PHE A C 1
ATOM 697 O O . PHE A 1 91 ? -20.990 7.729 20.867 1.00 88.69 91 PHE A O 1
ATOM 704 N N . ALA A 1 92 ? -20.501 5.741 21.760 1.00 90.56 92 ALA A N 1
ATOM 705 C CA . ALA A 1 92 ? -19.769 5.253 20.606 1.00 90.56 92 ALA A CA 1
ATOM 706 C C . ALA A 1 92 ? -19.913 3.735 20.483 1.00 90.56 92 ALA A C 1
ATOM 708 O O . ALA A 1 92 ? -20.281 3.061 21.440 1.00 90.56 92 ALA A O 1
ATOM 709 N N . GLU A 1 93 ? -19.585 3.197 19.320 1.00 91.56 93 GLU A N 1
ATOM 710 C CA . GLU A 1 93 ? -19.524 1.764 19.051 1.00 91.56 93 GLU A CA 1
ATOM 711 C C . GLU A 1 93 ? -18.195 1.406 18.380 1.00 91.56 93 GLU A C 1
ATOM 713 O O . GLU A 1 93 ? -17.562 2.243 17.726 1.00 91.56 93 GLU A O 1
ATOM 718 N N . ILE A 1 94 ? -17.743 0.166 18.580 1.00 90.50 94 ILE A N 1
ATOM 719 C CA . ILE A 1 94 ? -16.547 -0.351 17.912 1.00 90.50 94 ILE A CA 1
ATOM 720 C C . ILE A 1 94 ? -16.990 -0.933 16.576 1.00 90.50 94 ILE A C 1
ATOM 722 O O . ILE A 1 94 ? -17.742 -1.902 16.540 1.00 90.50 94 ILE A O 1
ATOM 726 N N . GLY A 1 95 ? -16.496 -0.348 15.493 1.00 85.75 95 GLY A N 1
ATOM 727 C CA . GLY A 1 95 ? -16.641 -0.889 14.149 1.00 85.75 95 GLY A CA 1
ATOM 728 C C . GLY A 1 95 ? -15.303 -1.365 13.600 1.00 85.75 95 GLY A C 1
ATOM 729 O O . GLY A 1 95 ? -14.240 -1.070 14.151 1.00 85.75 95 GLY A O 1
ATOM 730 N N . GLU A 1 96 ? -15.339 -2.017 12.448 1.00 83.50 96 GLU A N 1
ATOM 731 C CA . GLU A 1 96 ? -14.140 -2.352 11.683 1.00 83.50 96 GLU A CA 1
ATOM 732 C C . GLU A 1 96 ? -14.090 -1.554 10.378 1.00 83.50 96 GLU A C 1
ATOM 734 O O . GLU A 1 96 ? -15.102 -1.081 9.838 1.00 83.50 96 GLU A O 1
ATOM 739 N N . MET A 1 97 ? -12.878 -1.339 9.883 1.00 81.31 97 MET A N 1
ATOM 740 C CA . MET A 1 97 ? -12.649 -0.782 8.560 1.00 81.31 97 MET A CA 1
ATOM 741 C C . MET A 1 97 ? -11.515 -1.534 7.886 1.00 81.31 97 MET A C 1
ATOM 743 O O . MET A 1 97 ? -10.489 -1.807 8.509 1.00 81.31 97 MET A O 1
ATOM 747 N N . VAL A 1 98 ? -11.706 -1.852 6.608 1.00 76.44 98 VAL A N 1
ATOM 748 C CA . VAL A 1 98 ? -10.633 -2.368 5.761 1.00 76.44 98 VAL A CA 1
ATOM 749 C C . VAL A 1 98 ? -9.655 -1.232 5.490 1.00 76.44 98 VAL A C 1
ATOM 751 O O . VAL A 1 98 ? -10.045 -0.167 5.013 1.00 76.44 98 VAL A O 1
ATOM 754 N N . VAL A 1 99 ? -8.390 -1.466 5.815 1.00 77.44 99 VAL A N 1
ATOM 755 C CA . VAL A 1 99 ? -7.282 -0.553 5.560 1.00 77.44 99 VAL A CA 1
ATOM 756 C C . VAL A 1 99 ? -6.478 -1.103 4.395 1.00 77.44 99 VAL A C 1
ATOM 758 O O . VAL A 1 99 ? -6.025 -2.250 4.406 1.00 77.44 99 VAL A O 1
ATOM 761 N N . GLU A 1 100 ? -6.301 -0.273 3.376 1.00 72.12 100 GLU A N 1
ATOM 762 C CA . GLU A 1 100 ? -5.515 -0.627 2.205 1.00 72.12 100 GLU A CA 1
ATOM 763 C C . GLU A 1 100 ? -4.041 -0.816 2.592 1.00 72.12 100 GLU A C 1
ATOM 765 O O . GLU A 1 100 ? -3.444 0.006 3.292 1.00 72.12 100 GLU A O 1
ATOM 770 N N . ARG A 1 101 ? -3.445 -1.928 2.153 1.00 67.06 101 ARG A N 1
ATOM 771 C CA . ARG A 1 101 ? -2.003 -2.148 2.282 1.00 67.06 101 ARG A CA 1
ATOM 772 C C . ARG A 1 101 ? -1.318 -1.352 1.174 1.00 67.06 101 ARG A C 1
ATOM 774 O O . ARG A 1 101 ? -1.191 -1.843 0.058 1.00 67.06 101 ARG A O 1
ATOM 781 N N . ARG A 1 102 ? -0.898 -0.126 1.471 1.00 65.88 102 ARG A N 1
ATOM 782 C CA . ARG A 1 102 ? -0.052 0.651 0.561 1.00 65.88 102 ARG A CA 1
ATOM 783 C C . ARG A 1 102 ? 1.361 0.081 0.610 1.00 65.88 102 ARG A C 1
ATOM 785 O O . ARG A 1 102 ? 2.051 0.231 1.608 1.00 65.88 102 ARG A O 1
ATOM 792 N N . ALA A 1 103 ? 1.746 -0.643 -0.439 1.00 58.19 103 ALA A N 1
ATOM 793 C CA . ALA A 1 103 ? 3.032 -1.340 -0.515 1.00 58.19 103 ALA A CA 1
ATOM 794 C C . ALA A 1 103 ? 4.240 -0.398 -0.677 1.00 58.19 103 ALA A C 1
ATOM 796 O O . ALA A 1 103 ? 5.364 -0.835 -0.463 1.00 58.19 103 ALA A O 1
ATOM 797 N N . TYR A 1 104 ? 3.992 0.863 -1.044 1.00 58.75 104 TYR A N 1
ATOM 798 C CA . TYR A 1 104 ? 5.010 1.876 -1.338 1.00 58.75 104 TYR A CA 1
ATOM 799 C C . TYR A 1 104 ? 4.913 3.117 -0.429 1.00 58.75 104 TYR A C 1
ATOM 801 O O . TYR A 1 104 ? 5.578 4.100 -0.706 1.00 58.75 104 TYR A O 1
ATOM 809 N N . ASP A 1 105 ? 4.082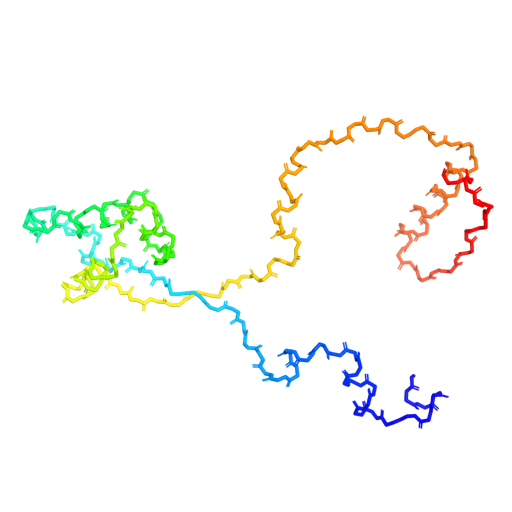 3.084 0.625 1.00 52.03 105 ASP A N 1
ATOM 810 C CA . ASP A 1 105 ? 4.183 4.044 1.742 1.00 52.03 105 ASP A CA 1
ATOM 811 C C . ASP A 1 105 ? 5.202 3.445 2.733 1.00 52.03 105 ASP A C 1
ATOM 813 O O . ASP A 1 105 ? 4.830 2.922 3.789 1.00 52.03 105 ASP A O 1
ATOM 817 N N . ASP A 1 106 ? 6.479 3.383 2.362 1.00 51.38 106 ASP A N 1
ATOM 818 C CA . ASP A 1 106 ? 7.553 3.115 3.316 1.00 51.38 106 ASP A CA 1
ATOM 819 C C . ASP A 1 106 ? 8.103 4.435 3.879 1.00 51.38 106 ASP A C 1
ATOM 821 O O . ASP A 1 106 ? 7.954 5.502 3.293 1.00 51.38 106 ASP A O 1
ATOM 825 N N . GLU A 1 107 ? 8.743 4.386 5.052 1.00 50.88 107 GLU A N 1
ATOM 826 C CA . GLU A 1 107 ? 9.367 5.560 5.701 1.00 50.88 107 GLU A CA 1
ATOM 827 C C . GLU A 1 107 ? 10.516 6.172 4.861 1.00 50.88 107 GLU A C 1
ATOM 829 O O . GLU A 1 107 ? 11.115 7.170 5.248 1.00 50.88 107 GLU A O 1
ATOM 834 N N . LEU A 1 108 ? 10.831 5.586 3.698 1.00 50.66 108 LEU A N 1
ATOM 835 C CA . LEU A 1 108 ? 11.752 6.129 2.698 1.00 50.66 108 LEU A CA 1
ATOM 836 C C . LEU A 1 108 ? 11.090 7.178 1.785 1.00 50.66 108 LEU A C 1
ATOM 838 O O . LEU A 1 108 ? 11.803 7.912 1.098 1.00 50.66 108 LEU A O 1
ATOM 842 N N . ASP A 1 109 ? 9.760 7.305 1.825 1.00 45.94 109 ASP A N 1
ATOM 843 C CA . ASP A 1 109 ? 8.997 8.363 1.145 1.00 45.94 109 ASP A CA 1
ATOM 844 C C . ASP A 1 109 ? 9.137 9.741 1.839 1.00 45.94 109 ASP A C 1
ATOM 846 O O . ASP A 1 109 ? 8.619 10.753 1.366 1.00 45.94 109 ASP A O 1
ATOM 850 N N . ASP A 1 110 ? 9.951 9.827 2.905 1.00 44.97 110 ASP A N 1
ATOM 851 C CA . ASP A 1 110 ? 10.457 11.086 3.480 1.00 44.97 110 ASP A CA 1
ATOM 852 C C . ASP A 1 110 ? 11.206 11.954 2.445 1.00 44.97 110 ASP A C 1
ATOM 854 O O . ASP A 1 110 ? 11.471 13.142 2.670 1.00 44.97 110 ASP A O 1
ATOM 858 N N . PHE A 1 111 ? 11.502 11.413 1.259 1.00 48.19 111 PHE A N 1
ATOM 859 C CA . PHE A 1 111 ? 11.957 12.186 0.111 1.00 48.19 111 PHE A CA 1
ATOM 860 C C . PHE A 1 111 ? 10.801 12.912 -0.613 1.00 48.19 111 PHE A C 1
ATOM 862 O O . PHE A 1 111 ? 10.593 12.783 -1.816 1.00 48.19 111 PHE A O 1
ATOM 869 N N . HIS A 1 112 ? 10.120 13.824 0.091 1.00 48.53 112 HIS A N 1
ATOM 870 C CA . HIS A 1 112 ? 9.219 14.825 -0.512 1.00 48.53 112 HIS A CA 1
ATOM 871 C C . HIS A 1 112 ? 9.933 15.813 -1.461 1.00 48.53 112 HIS A C 1
ATOM 873 O O . HIS A 1 112 ? 9.301 16.654 -2.114 1.00 48.53 112 HIS A O 1
ATOM 879 N N . GLY A 1 113 ? 11.262 15.748 -1.545 1.00 48.19 113 GLY A N 1
ATOM 880 C CA . GLY A 1 113 ? 12.035 16.501 -2.514 1.00 48.19 113 GLY A CA 1
ATOM 881 C C . GLY A 1 113 ? 11.813 15.944 -3.914 1.00 48.19 113 GLY A C 1
ATOM 882 O O . GLY A 1 113 ? 12.342 14.892 -4.256 1.00 48.19 113 GLY A O 1
ATOM 883 N N . LYS A 1 114 ? 11.123 16.692 -4.783 1.00 54.16 114 LYS A N 1
ATOM 884 C CA . LYS A 1 114 ? 11.345 16.548 -6.227 1.00 54.16 114 LYS A CA 1
ATOM 885 C C . LYS A 1 114 ? 12.841 16.746 -6.458 1.00 54.16 114 LYS A C 1
ATOM 887 O O . LYS A 1 114 ? 13.297 17.890 -6.485 1.00 54.16 114 LYS A O 1
ATOM 892 N N . VAL A 1 115 ? 13.607 15.667 -6.613 1.00 55.84 115 VAL A N 1
ATOM 893 C CA . VAL A 1 115 ? 14.969 15.765 -7.134 1.00 55.84 115 VAL A CA 1
ATOM 894 C C . VAL A 1 115 ? 14.809 16.318 -8.541 1.00 55.84 115 VAL A C 1
ATOM 896 O O . VAL A 1 115 ? 14.449 15.609 -9.478 1.00 55.84 115 VAL A O 1
ATOM 899 N N . ARG A 1 116 ? 15.000 17.630 -8.691 1.00 56.50 116 ARG A N 1
ATOM 900 C CA . ARG A 1 116 ? 15.186 18.247 -9.999 1.00 56.50 116 ARG A CA 1
ATOM 901 C C . ARG A 1 116 ? 16.569 17.835 -10.481 1.00 56.50 116 ARG A C 1
ATOM 903 O O . ARG A 1 116 ? 17.527 18.589 -10.374 1.00 56.50 116 ARG A O 1
ATOM 910 N N . SER A 1 117 ? 16.669 16.626 -11.009 1.00 61.00 117 SER A N 1
ATOM 911 C CA . SER A 1 117 ? 17.660 16.352 -12.033 1.00 61.00 117 SER A CA 1
ATOM 912 C C . SER A 1 117 ? 17.038 16.806 -13.346 1.00 61.00 117 SER A C 1
ATOM 914 O O . SER A 1 117 ? 16.071 16.204 -13.818 1.00 61.00 117 SER A O 1
ATOM 916 N N . GLU A 1 118 ? 17.545 17.890 -13.928 1.00 66.00 118 GLU A N 1
ATOM 917 C CA . GLU A 1 118 ? 17.297 18.172 -15.341 1.00 66.00 118 GLU A CA 1
ATOM 918 C C . GLU A 1 118 ? 18.004 17.082 -16.153 1.00 66.00 118 GLU A C 1
ATOM 920 O O . GLU A 1 118 ? 19.170 17.199 -16.522 1.00 66.00 118 GLU A O 1
ATOM 925 N N . ILE A 1 119 ? 17.310 15.960 -16.362 1.00 77.44 119 ILE A N 1
ATOM 926 C CA . ILE A 1 119 ? 17.814 14.851 -17.167 1.00 77.44 119 ILE A CA 1
ATOM 927 C C . ILE A 1 119 ? 17.842 15.333 -18.615 1.00 77.44 119 ILE A C 1
ATOM 929 O O . ILE A 1 119 ? 16.815 15.400 -19.295 1.00 77.44 119 ILE A O 1
ATOM 933 N N . THR A 1 120 ? 19.031 15.691 -19.093 1.00 88.19 120 THR A N 1
ATOM 934 C CA . THR A 1 120 ? 19.237 16.028 -20.499 1.00 88.19 120 THR A CA 1
ATOM 935 C C . THR A 1 120 ? 19.595 14.763 -21.256 1.00 88.19 120 THR A C 1
ATOM 937 O O . THR A 1 120 ? 20.741 14.329 -21.259 1.00 88.19 120 THR A O 1
ATOM 940 N N . LEU A 1 121 ? 18.595 14.180 -21.913 1.00 91.06 121 LEU A N 1
ATOM 941 C CA . LEU A 1 121 ? 18.791 12.993 -22.737 1.00 91.06 121 LEU A CA 1
ATOM 942 C C . LEU A 1 121 ? 19.688 13.291 -23.949 1.00 91.06 121 LEU A C 1
ATOM 944 O O . LEU A 1 121 ? 19.534 14.330 -24.614 1.00 91.06 121 LEU A O 1
ATOM 948 N N . THR A 1 122 ? 20.561 12.342 -24.285 1.00 93.00 122 THR A N 1
ATOM 949 C CA . THR A 1 122 ? 21.317 12.347 -25.546 1.00 93.00 122 THR A CA 1
ATOM 950 C C . THR A 1 122 ? 20.382 12.202 -26.752 1.00 93.00 122 THR A C 1
ATOM 952 O O . THR A 1 122 ? 19.175 11.975 -26.620 1.00 93.00 122 THR A O 1
ATOM 955 N N . LYS A 1 123 ? 20.914 12.342 -27.972 1.00 95.31 123 LYS A N 1
ATOM 956 C CA . LYS A 1 123 ? 20.107 12.199 -29.197 1.00 95.31 123 LYS A CA 1
ATOM 957 C C . LYS A 1 123 ? 19.541 10.783 -29.322 1.00 95.31 123 LYS A C 1
ATOM 959 O O . LYS A 1 123 ? 18.372 10.610 -29.661 1.00 95.31 123 LYS A O 1
ATOM 964 N N . GLU A 1 124 ? 20.361 9.794 -29.005 1.00 94.12 124 GLU A N 1
ATOM 965 C CA . GLU A 1 124 ? 20.043 8.372 -29.048 1.00 94.12 124 GLU A CA 1
ATOM 966 C C . GLU A 1 124 ? 18.983 8.028 -27.998 1.00 94.12 124 GLU A C 1
ATOM 968 O O . GLU A 1 124 ? 17.978 7.394 -28.320 1.00 94.12 124 GLU A O 1
ATOM 973 N N . GLN A 1 125 ? 19.145 8.532 -26.772 1.00 94.25 125 GLN A N 1
ATOM 974 C CA . GLN 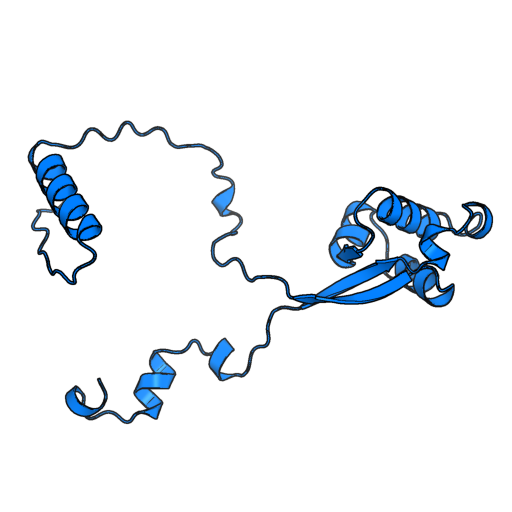A 1 125 ? 18.180 8.344 -25.688 1.00 94.25 125 GLN A CA 1
ATOM 975 C C . GLN A 1 125 ? 16.832 9.006 -25.997 1.00 94.25 125 GLN A C 1
ATOM 977 O O . GLN A 1 125 ? 15.787 8.396 -25.781 1.00 94.25 125 GLN A O 1
ATOM 982 N N . LYS A 1 126 ? 16.827 10.224 -26.564 1.00 94.94 126 LYS A N 1
ATOM 983 C CA . LYS A 1 126 ? 15.592 10.903 -27.003 1.00 94.94 126 LYS A CA 1
ATOM 984 C C . LYS A 1 126 ? 14.853 10.103 -28.065 1.00 94.94 126 LYS A C 1
ATOM 986 O O . LYS A 1 126 ? 13.634 9.970 -27.985 1.00 94.94 126 LYS A O 1
ATOM 991 N N . LYS A 1 127 ? 15.584 9.569 -29.046 1.00 95.12 127 LYS A N 1
ATOM 992 C CA . LYS A 1 127 ? 15.007 8.724 -30.092 1.00 95.12 127 LYS A CA 1
ATOM 993 C C . LYS A 1 127 ? 14.396 7.457 -29.490 1.00 95.12 127 LYS A C 1
ATOM 995 O O . LYS A 1 127 ? 13.221 7.193 -29.721 1.00 95.12 127 LYS A O 1
ATOM 1000 N N . ALA A 1 128 ? 15.152 6.732 -28.664 1.00 95.19 128 ALA A N 1
ATOM 1001 C CA . ALA A 1 128 ? 14.674 5.514 -28.012 1.00 95.19 128 ALA A CA 1
ATOM 1002 C C . ALA A 1 128 ? 13.429 5.771 -27.142 1.00 95.19 128 ALA A C 1
ATOM 1004 O O . ALA A 1 128 ? 12.435 5.060 -27.270 1.00 95.19 128 ALA A O 1
ATOM 1005 N N . ALA A 1 129 ? 13.445 6.825 -26.321 1.00 94.31 129 ALA A N 1
ATOM 1006 C CA . ALA A 1 129 ? 12.314 7.207 -25.478 1.00 94.31 129 ALA A CA 1
ATOM 1007 C C . ALA A 1 129 ? 11.081 7.622 -26.298 1.00 94.31 129 ALA A C 1
ATOM 1009 O O . ALA A 1 129 ? 9.958 7.258 -25.949 1.00 94.31 129 ALA A O 1
ATOM 1010 N N . GLY A 1 130 ? 11.270 8.362 -27.395 1.00 95.06 130 GLY A N 1
ATOM 1011 C CA . GLY A 1 130 ? 10.181 8.771 -28.285 1.00 95.06 130 GLY A CA 1
ATOM 1012 C C . GLY A 1 130 ? 9.508 7.583 -28.970 1.00 95.06 130 GLY A C 1
ATOM 1013 O O . GLY A 1 130 ? 8.279 7.500 -29.012 1.00 95.06 130 GLY A O 1
ATOM 1014 N N . GLU A 1 131 ? 10.304 6.629 -29.446 1.00 94.69 131 GLU A N 1
ATOM 1015 C CA . GLU A 1 131 ? 9.795 5.398 -30.043 1.00 94.69 131 GLU A CA 1
ATOM 1016 C C . GLU A 1 131 ? 9.051 4.539 -29.000 1.00 94.69 131 GLU A C 1
ATOM 1018 O O . GLU A 1 131 ? 7.906 4.168 -29.237 1.00 94.69 131 GLU A O 1
ATOM 1023 N N . MET A 1 132 ? 9.609 4.339 -27.797 1.00 94.69 132 MET A N 1
ATOM 1024 C CA . MET A 1 132 ? 8.918 3.635 -26.698 1.00 94.69 132 MET A CA 1
ATOM 1025 C C . MET A 1 132 ? 7.620 4.331 -26.269 1.00 94.69 132 MET A C 1
ATOM 1027 O O . MET A 1 132 ? 6.624 3.678 -25.975 1.00 94.69 132 MET A O 1
ATOM 1031 N N . THR A 1 133 ? 7.604 5.665 -26.249 1.00 95.25 133 THR A N 1
ATOM 1032 C CA . THR A 1 133 ? 6.393 6.440 -25.935 1.00 95.25 133 THR A CA 1
ATOM 1033 C C . THR A 1 133 ? 5.317 6.238 -26.999 1.00 95.25 133 THR A C 1
ATOM 1035 O O . THR A 1 133 ? 4.129 6.224 -26.682 1.00 95.25 133 THR A O 1
ATOM 1038 N N . THR A 1 134 ? 5.720 6.086 -28.258 1.00 95.38 134 THR A N 1
ATOM 1039 C CA . THR A 1 134 ? 4.802 5.806 -29.366 1.00 95.38 134 THR A CA 1
ATOM 1040 C C . THR A 1 134 ? 4.211 4.405 -29.231 1.00 95.38 134 THR A C 1
ATOM 1042 O O . THR A 1 134 ? 2.991 4.267 -29.303 1.00 95.38 134 THR A O 1
ATOM 1045 N N . ASP A 1 135 ? 5.042 3.408 -28.918 1.00 94.00 135 ASP A N 1
ATOM 1046 C CA . ASP A 1 135 ? 4.611 2.027 -28.664 1.00 94.00 135 ASP A CA 1
ATOM 1047 C C . ASP A 1 135 ? 3.630 1.964 -27.471 1.00 94.00 135 ASP A C 1
ATOM 1049 O O . ASP A 1 135 ? 2.560 1.370 -27.549 1.00 94.00 135 ASP A O 1
ATOM 1053 N N . LEU A 1 136 ? 3.917 2.672 -26.372 1.00 94.44 136 LEU A N 1
ATOM 1054 C CA . LEU A 1 136 ? 3.004 2.745 -25.222 1.00 94.44 136 LEU A CA 1
ATOM 1055 C C . LEU A 1 136 ? 1.651 3.378 -25.574 1.00 94.44 136 LEU A C 1
ATOM 1057 O O . LEU A 1 136 ? 0.619 3.002 -25.015 1.00 94.44 136 LEU A O 1
ATOM 1061 N N . ARG A 1 137 ? 1.641 4.355 -26.489 1.00 96.00 137 ARG A N 1
ATOM 1062 C CA . ARG A 1 137 ? 0.410 5.020 -26.933 1.00 96.00 137 ARG A CA 1
ATOM 1063 C C . ARG A 1 137 ? -0.443 4.138 -27.834 1.00 96.00 137 ARG A C 1
ATOM 1065 O O . ARG A 1 137 ? -1.660 4.313 -27.802 1.00 96.00 137 ARG A O 1
ATOM 1072 N N . SER A 1 138 ? 0.150 3.218 -28.600 1.00 95.38 138 SER A N 1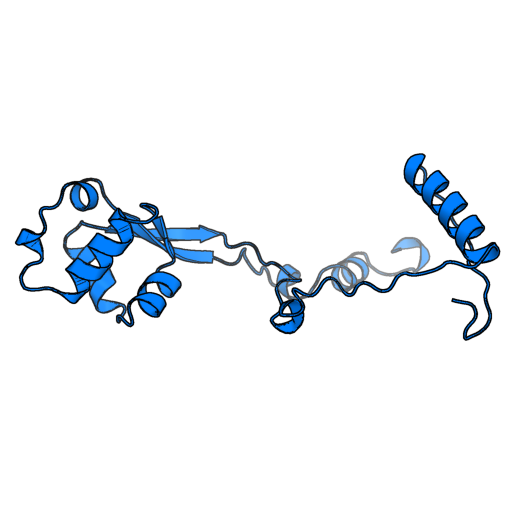
ATOM 1073 C CA . SER A 1 138 ? -0.631 2.279 -29.416 1.00 95.38 138 SER A CA 1
ATOM 1074 C C . SER A 1 138 ? -1.414 1.288 -28.554 1.00 95.38 138 SER A C 1
ATOM 1076 O O . SER A 1 138 ? -2.477 0.843 -28.970 1.00 95.38 138 SER A O 1
ATOM 1078 N N . LYS A 1 139 ? -0.943 1.016 -27.323 1.00 94.25 139 LYS A N 1
ATOM 1079 C CA . LYS A 1 139 ? -1.495 0.008 -26.395 1.00 94.25 139 LYS A CA 1
ATOM 1080 C C . LYS A 1 139 ? -1.448 -1.421 -26.944 1.00 94.25 139 LYS A C 1
ATOM 1082 O O . LYS A 1 139 ? -2.100 -2.308 -26.395 1.00 94.25 139 LYS A O 1
ATOM 1087 N N . ASP A 1 140 ? -0.653 -1.640 -27.983 1.00 94.81 140 ASP A N 1
ATOM 1088 C CA . ASP A 1 140 ? -0.400 -2.961 -28.534 1.00 94.81 140 ASP A CA 1
ATOM 1089 C C . ASP A 1 140 ? 0.787 -3.616 -27.824 1.00 94.81 140 ASP A C 1
ATOM 1091 O O . ASP A 1 140 ? 1.668 -2.953 -27.271 1.00 94.81 140 ASP A O 1
ATOM 1095 N N . PHE A 1 141 ? 0.826 -4.947 -27.845 1.00 94.62 141 PHE A N 1
ATOM 1096 C CA . 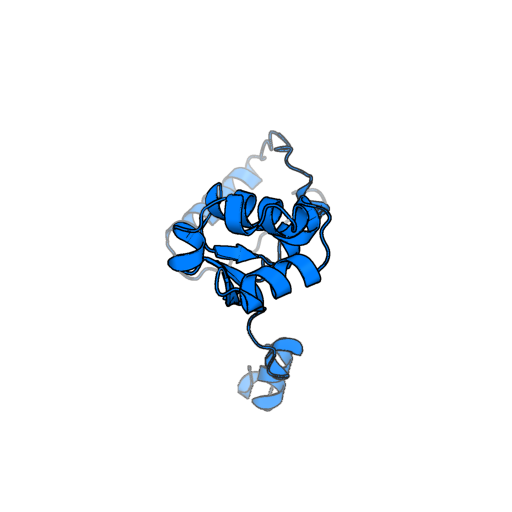PHE A 1 141 ? 1.993 -5.680 -27.369 1.00 94.62 141 PHE A CA 1
ATOM 1097 C C . PHE A 1 141 ? 3.171 -5.486 -28.333 1.00 94.62 141 PHE A C 1
ATOM 1099 O O . PHE A 1 141 ? 3.049 -5.736 -29.532 1.00 94.62 141 PHE A O 1
ATOM 1106 N N . GLY A 1 142 ? 4.330 -5.102 -27.796 1.00 91.06 142 GLY A N 1
ATOM 1107 C CA . GLY A 1 142 ? 5.566 -4.935 -28.554 1.00 91.06 142 GLY A CA 1
ATOM 1108 C C . GLY A 1 142 ? 6.789 -5.366 -27.749 1.00 91.06 142 GLY A C 1
ATOM 1109 O O . GLY A 1 142 ? 6.804 -5.286 -26.522 1.00 91.06 142 GLY A O 1
ATOM 1110 N N . VAL A 1 143 ? 7.828 -5.825 -28.451 1.00 94.12 143 VAL A N 1
ATOM 1111 C CA . VAL A 1 143 ? 9.115 -6.223 -27.862 1.00 94.1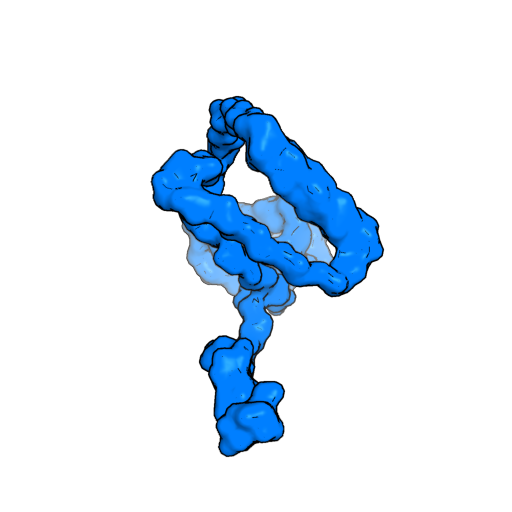2 143 VAL A CA 1
ATOM 1112 C C . VAL A 1 143 ? 10.219 -5.365 -28.468 1.00 94.12 143 VAL A C 1
ATOM 1114 O O . VAL A 1 143 ? 10.267 -5.179 -29.682 1.00 94.12 143 VAL A O 1
ATOM 1117 N N . ARG A 1 144 ? 11.126 -4.860 -27.628 1.00 91.81 144 ARG A N 1
ATOM 1118 C CA . ARG A 1 144 ? 12.235 -3.999 -28.046 1.00 91.81 144 ARG A CA 1
ATOM 1119 C C . ARG A 1 144 ? 13.498 -4.341 -27.267 1.00 91.81 144 ARG A C 1
ATOM 1121 O O . ARG A 1 144 ? 13.472 -4.428 -26.044 1.00 91.81 144 ARG A O 1
ATOM 1128 N N . LEU A 1 145 ? 14.611 -4.491 -27.978 1.00 94.12 145 LEU A N 1
ATOM 1129 C CA . LEU A 1 145 ? 15.933 -4.612 -27.372 1.00 94.12 145 LEU A CA 1
ATOM 1130 C C . LEU A 1 145 ? 16.537 -3.213 -27.208 1.00 94.12 145 LEU A C 1
ATOM 1132 O O . LEU A 1 145 ? 16.794 -2.535 -28.202 1.00 94.12 145 LEU A O 1
ATOM 1136 N N . LEU A 1 146 ? 16.778 -2.785 -25.968 1.00 94.31 146 LEU A N 1
ATOM 1137 C CA . LEU A 1 146 ? 17.553 -1.577 -25.680 1.00 94.31 146 LEU A CA 1
ATOM 1138 C C . LEU A 1 146 ? 19.026 -1.966 -25.511 1.00 94.31 146 LEU A C 1
ATOM 1140 O O . LEU A 1 146 ? 19.430 -2.439 -24.453 1.00 94.31 146 LEU A O 1
ATOM 1144 N N . LEU A 1 147 ? 19.811 -1.811 -26.577 1.00 93.69 147 LEU A N 1
ATOM 1145 C CA . LEU A 1 147 ? 21.224 -2.183 -26.589 1.00 93.69 147 LEU A CA 1
ATOM 1146 C C . LEU A 1 147 ? 22.107 -0.986 -26.218 1.00 93.69 147 LEU A C 1
ATOM 1148 O O . LEU A 1 147 ? 22.081 0.040 -26.896 1.00 93.69 147 LEU A O 1
ATOM 1152 N N . GLY A 1 148 ? 22.918 -1.147 -25.176 1.00 92.50 148 GLY A N 1
ATOM 1153 C CA . GLY A 1 148 ? 23.882 -0.153 -24.714 1.00 92.50 148 GLY A CA 1
ATOM 1154 C C . GLY A 1 148 ? 25.052 -0.810 -23.985 1.00 92.50 148 GLY A C 1
ATOM 1155 O O . GLY A 1 148 ? 24.936 -1.937 -23.504 1.00 92.50 148 GLY A O 1
ATOM 1156 N N . VAL A 1 149 ? 26.187 -0.115 -23.928 1.00 93.50 149 VAL A N 1
ATOM 1157 C CA . VAL A 1 149 ? 27.326 -0.509 -23.085 1.00 93.50 149 VAL A CA 1
ATOM 1158 C C . VAL A 1 149 ? 27.162 0.087 -21.687 1.00 93.50 149 VAL A C 1
ATOM 1160 O O . VAL A 1 149 ? 26.400 1.033 -21.489 1.00 93.50 149 VAL A O 1
ATOM 1163 N N . THR A 1 150 ? 27.887 -0.430 -20.697 1.00 93.31 150 THR A N 1
ATOM 1164 C CA . THR A 1 150 ? 27.880 0.143 -19.344 1.00 93.31 150 THR A CA 1
ATOM 1165 C C . THR A 1 150 ? 28.213 1.638 -19.392 1.00 93.31 150 THR A C 1
ATOM 1167 O O . THR A 1 150 ? 29.249 2.025 -19.928 1.00 93.31 150 THR A O 1
ATOM 1170 N N . GLY A 1 151 ? 27.331 2.475 -18.838 1.00 88.31 151 GLY A N 1
ATOM 1171 C CA . GLY A 1 151 ? 27.486 3.934 -18.826 1.00 88.31 151 GLY A CA 1
ATOM 1172 C C . GLY A 1 151 ? 26.899 4.683 -20.031 1.00 88.31 151 GLY A C 1
ATOM 1173 O O . GLY A 1 151 ? 27.061 5.893 -20.099 1.00 88.31 151 GLY A O 1
ATOM 1174 N N . SER A 1 152 ? 26.210 4.015 -20.967 1.00 88.31 152 SER A N 1
ATOM 1175 C CA . SER A 1 152 ? 25.510 4.687 -22.083 1.00 88.31 152 SER A CA 1
ATOM 1176 C C . SER A 1 152 ? 24.093 5.183 -21.745 1.00 88.31 152 SER A C 1
ATOM 1178 O O . SER A 1 152 ? 23.402 5.723 -22.615 1.00 88.31 152 SER A O 1
ATOM 1180 N N . GLY A 1 153 ? 23.628 4.890 -20.529 1.00 82.19 153 GLY A N 1
ATOM 1181 C CA . GLY A 1 153 ? 22.316 5.276 -20.001 1.00 82.19 153 GLY A CA 1
ATOM 1182 C C . GLY A 1 153 ? 22.281 6.702 -19.482 1.00 82.19 153 GLY A C 1
ATOM 1183 O O . GLY A 1 153 ? 23.355 7.237 -19.142 1.00 82.19 153 GLY A O 1
#

Radius of gyration: 27.28 Å; Cα contacts (8 Å, |Δi|>4): 118; chains: 1; bounding box: 55×48×66 Å

Nearest PDB structures (foldseek):
  4nl4-assembly1_H  TM=5.772E-01  e=4.932E-05  Klebsiella pneumoniae subsp. pneumoniae MGH 78578
  7c17-assembly1_F  TM=2.821E-01  e=5.441E+00  Escherichia coli K-12
  5ipl-assembly1_F  TM=2.628E-01  e=7.022E+00  Escherichia coli
  7w5w-assembly1_F  TM=2.707E-01  e=7.485E+00  Escherichia coli K-12

Mean predicted aligned error: 12.07 Å

pLDDT: mean 84.47, std 12.36, range [44.97, 96.19]

Secondary structure (DSSP, 8-state):
-HHH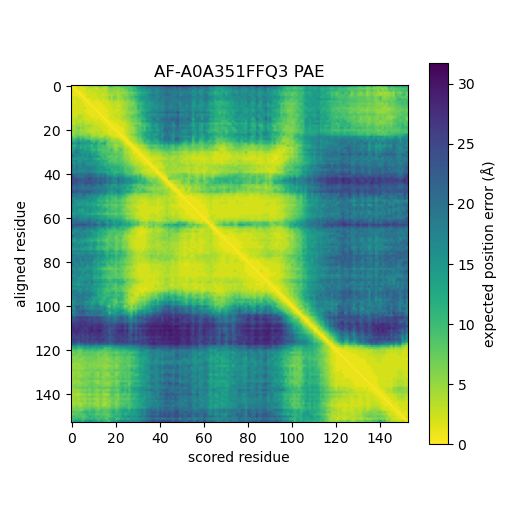HT--HHHHHHHHS-HHHHTTPPPPEEEEEEE-HHHHH--GGGGTT-HHHHHHHHHHHHS-SEEEHHHHHHHTT--HHHHHHHHHTTSEEEEEEE----TT--GGGG--S---------HHHHHHHHHHHHHHHHT----------TT--

Solvent-accessible surface area (backbone atoms only — not comparable to full-atom values): 9569 Å² total; per-residue (Å²): 104,40,81,82,68,74,47,56,67,65,62,56,49,59,76,72,46,57,64,61,62,74,74,62,60,68,79,49,68,44,59,22,41,31,57,32,73,57,38,72,69,58,58,74,75,84,32,67,93,34,62,66,38,40,52,52,52,50,51,37,69,75,54,55,59,58,41,53,43,66,59,54,28,60,78,68,73,49,62,70,67,37,57,49,54,33,35,77,73,51,29,29,44,83,45,78,41,83,47,83,83,63,89,77,76,48,88,75,63,77,61,77,64,81,77,81,67,84,79,77,69,51,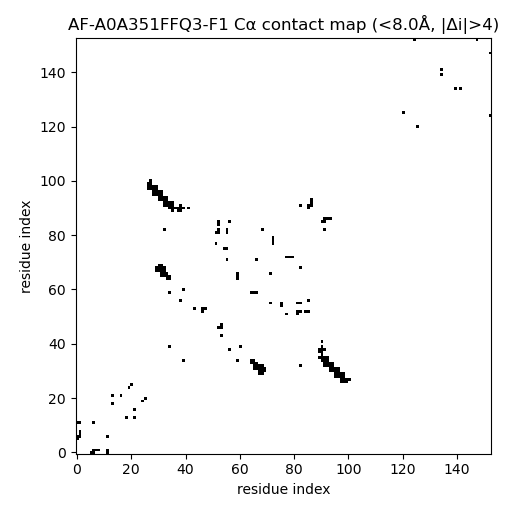74,67,54,47,50,54,52,53,52,52,52,50,49,62,70,69,72,58,94,81,87,82,86,89,86,74,60,95,83,71,118

Foldseek 3Di:
DCVVVVHDPVVVVPVVDDPCVVVVPDFDKFKKKAFDPCLQPPDLVVCPVPVLLSVLSVVCNVDPNIDGPVVSCVVSVHDCVSSVVCVVVVGIDIDMDGDDDPVPPDPVVVCPDPPPPPPDDDPVRVVVVVVVVVVVVVVDDDDDDDDDDPPND